Protein AF-A0A1P8NBQ2-F1 (afdb_monomer)

pLDDT: mean 88.59, std 13.12, range [49.28, 98.38]

Sequence (93 aa):
MTHEPGSCRACWQPCFAEPRPGTAFCSACWLLLAAHPAGRVRAAVASRADVPLDVLEDLAEDMHAPVAYDARARLEKLTADQNHTEDRWGSEH

Foldseek 3Di:
DFQDAPNDCVVHPDDPDDPDPQAPHNPVVLVC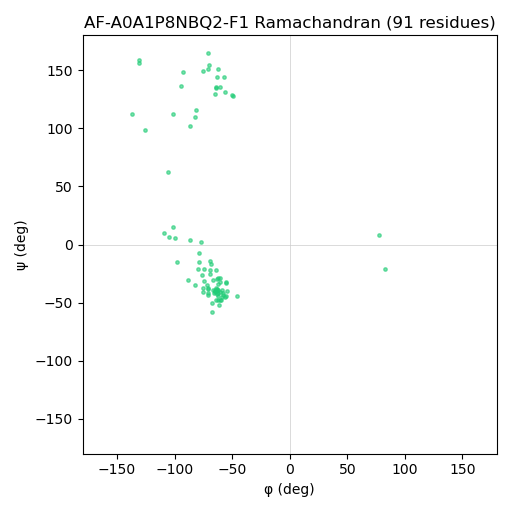QCPRPDVVSLLVQLQDPRRDLVSLVVQLPDPPVSSVVSSVVNVVVVVVVVVVVVVVPVPDD

Mean predicted aligned error: 6.08 Å

Radius of gyration: 16.12 Å; Cα contacts (8 Å, |Δi|>4): 83; chains: 1; bounding box: 29×44×45 Å

Structure (mmCIF, N/CA/C/O backbone):
data_AF-A0A1P8NBQ2-F1
#
_entry.id   AF-A0A1P8NBQ2-F1
#
loop_
_atom_site.group_PDB
_atom_site.id
_atom_site.type_symbol
_atom_site.label_atom_id
_atom_site.label_alt_id
_atom_site.label_comp_id
_atom_site.label_asym_id
_atom_site.label_entity_id
_atom_site.label_seq_id
_atom_site.pdbx_PDB_ins_code
_atom_site.Cartn_x
_atom_site.Cartn_y
_atom_site.Cartn_z
_atom_site.occupancy
_atom_site.B_iso_or_equiv
_atom_site.auth_seq_id
_atom_site.auth_comp_id
_atom_site.auth_asym_id
_atom_site.auth_atom_id
_atom_site.pdbx_PDB_model_num
ATOM 1 N N . MET A 1 1 ? 10.599 -10.283 -16.135 1.00 56.81 1 MET A N 1
ATOM 2 C CA . MET A 1 1 ? 9.156 -10.565 -15.983 1.00 56.81 1 MET A CA 1
ATOM 3 C C . MET A 1 1 ? 8.813 -10.337 -14.528 1.00 56.81 1 MET A C 1
ATOM 5 O O . MET A 1 1 ? 9.463 -10.941 -13.687 1.00 56.81 1 MET A O 1
ATOM 9 N N . THR A 1 2 ?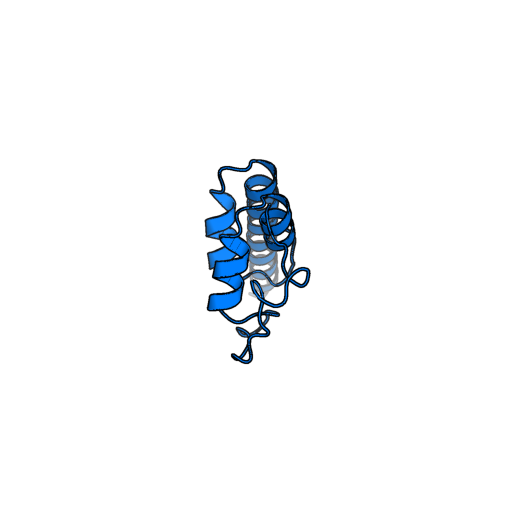 7.876 -9.445 -14.218 1.00 69.38 2 THR A N 1
ATOM 10 C CA . THR A 1 2 ? 7.469 -9.221 -12.825 1.00 69.38 2 THR A CA 1
ATOM 11 C C . THR A 1 2 ? 6.159 -9.950 -12.587 1.00 69.38 2 THR A C 1
ATOM 13 O O . THR A 1 2 ? 5.155 -9.607 -13.206 1.00 69.38 2 THR A O 1
ATOM 16 N N . HIS A 1 3 ? 6.193 -10.997 -11.764 1.00 83.19 3 HIS A N 1
ATOM 17 C CA . HIS A 1 3 ? 5.036 -11.849 -11.503 1.00 83.19 3 HIS A CA 1
ATOM 18 C C . HIS A 1 3 ? 4.160 -11.187 -10.441 1.00 83.19 3 HIS A C 1
ATOM 20 O O . HIS A 1 3 ? 4.549 -11.094 -9.279 1.00 83.19 3 HIS A O 1
ATOM 26 N N . GLU A 1 4 ? 2.992 -10.707 -10.853 1.00 82.44 4 GLU A N 1
ATOM 27 C CA . GLU A 1 4 ? 2.065 -9.995 -9.974 1.00 82.44 4 GLU A CA 1
ATOM 28 C C . GLU A 1 4 ? 1.415 -10.916 -8.931 1.00 82.44 4 GLU A C 1
ATOM 30 O O . GLU A 1 4 ? 1.259 -12.120 -9.189 1.00 82.44 4 GLU A O 1
ATOM 35 N N . PRO A 1 5 ? 0.986 -10.354 -7.783 1.00 83.38 5 PRO A N 1
ATOM 36 C CA . PRO A 1 5 ? 0.160 -11.063 -6.813 1.00 83.38 5 PRO A CA 1
ATOM 37 C C . PRO A 1 5 ? -1.043 -11.744 -7.475 1.00 83.38 5 PRO A C 1
ATOM 39 O O . PRO A 1 5 ? -1.789 -11.118 -8.220 1.00 83.38 5 PRO A O 1
ATOM 42 N N . GLY A 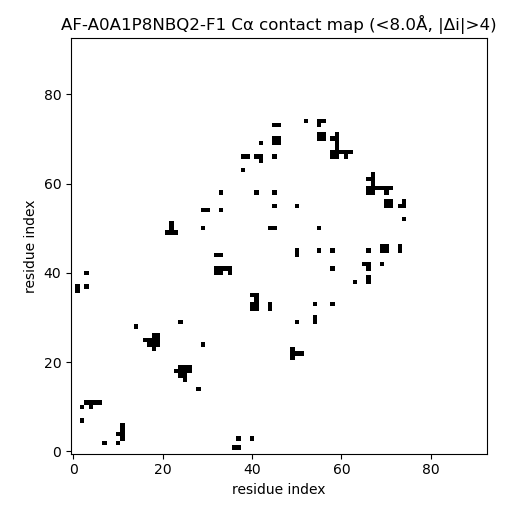1 6 ? -1.223 -13.044 -7.225 1.00 81.81 6 GLY A N 1
ATOM 43 C CA . GLY A 1 6 ? -2.327 -13.841 -7.779 1.00 81.81 6 GLY A CA 1
ATOM 44 C C . GLY A 1 6 ? -2.109 -14.383 -9.200 1.00 81.81 6 GLY A C 1
ATOM 45 O O . GLY A 1 6 ? -2.701 -15.405 -9.546 1.00 81.81 6 GLY A O 1
ATOM 46 N N . SER A 1 7 ? -1.208 -13.7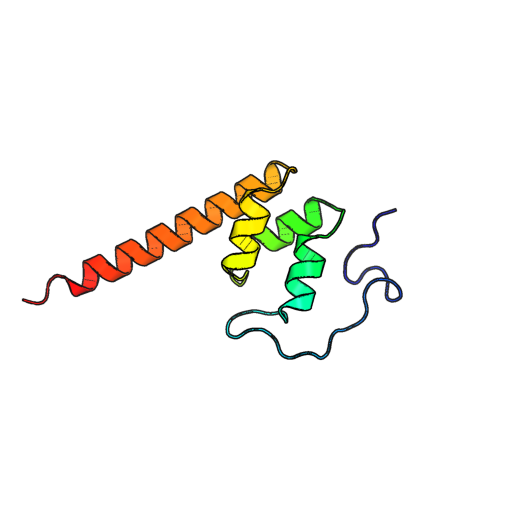93 -9.992 1.00 84.62 7 SER A N 1
ATOM 47 C CA . SER A 1 7 ? -0.928 -14.228 -11.373 1.00 84.62 7 SER A CA 1
ATOM 48 C C . SER A 1 7 ? -0.006 -15.454 -11.454 1.00 84.62 7 SER A C 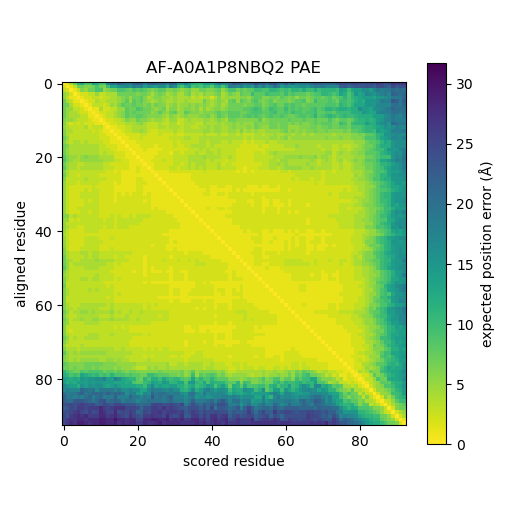1
ATOM 50 O O . SER A 1 7 ? 0.000 -16.166 -12.455 1.00 84.62 7 SER A O 1
ATOM 52 N N . CYS A 1 8 ? 0.774 -15.738 -10.405 1.00 85.19 8 CYS A N 1
ATOM 53 C CA . CYS A 1 8 ? 1.661 -16.901 -10.342 1.00 85.19 8 CYS A CA 1
ATOM 54 C C . CYS A 1 8 ? 1.595 -17.574 -8.967 1.00 85.19 8 CYS A C 1
ATOM 56 O O . CYS A 1 8 ? 2.099 -17.033 -7.987 1.00 85.19 8 CYS A O 1
ATOM 58 N N . ARG A 1 9 ? 1.048 -18.795 -8.905 1.00 83.38 9 ARG A N 1
ATOM 59 C CA . ARG A 1 9 ? 0.912 -19.575 -7.656 1.00 83.38 9 ARG A CA 1
ATOM 60 C C . ARG A 1 9 ? 2.238 -20.079 -7.074 1.00 83.38 9 ARG A C 1
ATOM 62 O O . ARG A 1 9 ? 2.264 -20.514 -5.930 1.00 83.38 9 ARG A O 1
ATOM 69 N N . ALA A 1 10 ? 3.318 -20.044 -7.857 1.00 84.38 10 ALA A N 1
ATOM 70 C CA . ALA A 1 10 ? 4.661 -20.377 -7.381 1.00 84.38 10 ALA A CA 1
ATOM 71 C C . ALA A 1 10 ? 5.333 -19.186 -6.677 1.00 84.38 10 ALA A C 1
ATOM 73 O O . ALA A 1 10 ? 6.059 -19.384 -5.711 1.00 84.38 10 ALA A O 1
ATOM 74 N N . CYS A 1 11 ? 5.080 -17.957 -7.141 1.00 82.62 11 CYS A N 1
ATOM 75 C CA . CYS A 1 11 ? 5.635 -16.739 -6.542 1.00 82.62 11 CYS A CA 1
ATOM 76 C C . CYS A 1 11 ? 4.748 -16.178 -5.426 1.00 82.62 11 CYS A C 1
ATOM 78 O O . CYS A 1 11 ? 5.251 -15.567 -4.491 1.00 82.62 11 CYS A O 1
ATOM 80 N N . TRP A 1 12 ? 3.436 -16.388 -5.530 1.00 86.62 12 TRP A N 1
ATOM 81 C CA . TRP A 1 12 ? 2.443 -15.874 -4.598 1.00 86.62 12 TRP A CA 1
ATOM 82 C C . TRP A 1 12 ? 1.592 -17.018 -4.077 1.00 86.62 12 TRP A C 1
ATOM 84 O O . TRP A 1 12 ? 0.656 -17.477 -4.738 1.00 86.62 12 TRP A O 1
ATOM 94 N N . GLN A 1 13 ? 1.947 -17.484 -2.885 1.00 87.81 13 GLN A N 1
ATOM 95 C CA . GLN A 1 13 ? 1.177 -18.482 -2.159 1.00 87.81 13 GLN A CA 1
ATOM 96 C C . GLN A 1 13 ? 0.192 -17.802 -1.201 1.00 87.81 13 GLN A C 1
ATOM 98 O O . GLN A 1 13 ? 0.494 -16.723 -0.684 1.00 87.81 13 GLN A O 1
ATOM 103 N N . PRO A 1 14 ? -0.977 -18.414 -0.942 1.00 88.50 14 PRO A N 1
ATOM 104 C CA . PRO A 1 14 ? -1.877 -17.939 0.098 1.00 88.50 14 PRO A CA 1
ATOM 105 C C . PRO A 1 14 ? -1.162 -17.886 1.450 1.00 88.50 14 PRO A C 1
ATOM 107 O O . PRO A 1 14 ? -0.515 -18.851 1.856 1.00 88.50 14 PRO A O 1
ATOM 110 N N . CYS A 1 15 ? -1.297 -16.763 2.149 1.00 91.81 15 CYS A N 1
ATOM 111 C CA . CYS A 1 15 ? -0.881 -16.644 3.537 1.00 91.81 15 CYS A CA 1
ATOM 112 C C . CYS A 1 15 ? -2.081 -16.930 4.444 1.00 91.81 15 CYS A C 1
ATOM 114 O O . CYS A 1 15 ? -3.175 -16.430 4.191 1.00 91.81 15 CYS A O 1
ATOM 116 N N . PHE A 1 16 ? -1.865 -17.713 5.500 1.00 94.62 16 PHE A N 1
ATOM 117 C CA . PHE A 1 16 ? -2.892 -18.066 6.489 1.00 94.62 16 PHE A CA 1
ATOM 118 C C . PHE A 1 16 ? -2.661 -17.392 7.848 1.00 94.62 16 PHE A C 1
ATOM 120 O O . PHE A 1 16 ? -3.293 -17.758 8.833 1.00 94.62 16 PHE A O 1
ATOM 127 N N . ALA A 1 17 ? -1.726 -16.440 7.916 1.00 96.50 17 ALA A N 1
ATOM 128 C CA . ALA A 1 17 ? -1.496 -15.660 9.123 1.00 96.50 17 ALA A CA 1
ATOM 129 C C . ALA A 1 17 ? -2.652 -14.682 9.364 1.00 96.50 17 ALA A C 1
ATOM 131 O O . ALA A 1 17 ? -3.275 -14.193 8.418 1.00 96.50 17 ALA A O 1
ATOM 132 N N . GLU A 1 18 ? -2.899 -14.366 10.631 1.00 96.56 18 GLU A N 1
ATOM 133 C CA . GLU A 1 18 ? -3.947 -13.426 11.016 1.00 96.56 18 GLU A CA 1
ATOM 134 C C . GLU A 1 18 ? -3.657 -12.013 10.474 1.00 96.56 18 GLU A C 1
ATOM 136 O O . GLU A 1 18 ? -2.515 -11.534 10.558 1.00 96.56 18 GLU A O 1
ATOM 141 N N . PRO A 1 19 ? -4.664 -11.326 9.903 1.00 96.75 19 PRO A N 1
ATOM 142 C CA . PRO A 1 19 ? -4.521 -9.936 9.494 1.00 96.75 19 PRO A CA 1
ATOM 143 C C . PRO A 1 19 ? -4.225 -9.015 10.679 1.00 96.75 19 PRO A C 1
ATOM 145 O O . PRO A 1 19 ? -4.688 -9.258 11.795 1.00 96.75 19 PRO A O 1
ATOM 148 N N . ARG A 1 20 ? -3.506 -7.908 10.439 1.00 94.31 20 ARG A N 1
ATOM 149 C CA . ARG A 1 20 ? -3.398 -6.862 11.469 1.00 94.31 20 ARG A CA 1
ATOM 150 C C . ARG A 1 20 ? -4.797 -6.291 11.740 1.00 94.31 20 ARG A C 1
ATOM 152 O O . ARG A 1 20 ? -5.558 -6.127 10.778 1.00 94.31 20 ARG A O 1
ATOM 159 N N . PRO A 1 21 ? -5.129 -5.932 12.993 1.00 94.94 21 PRO A N 1
ATOM 160 C CA . PRO A 1 21 ? -6.410 -5.313 13.316 1.00 94.94 21 PRO A CA 1
ATOM 161 C C . PRO A 1 21 ? -6.713 -4.120 12.404 1.00 94.94 21 PRO A C 1
ATOM 163 O O . PRO A 1 21 ? -5.873 -3.241 12.231 1.00 94.94 21 PRO A O 1
ATOM 166 N N . GLY A 1 22 ? -7.907 -4.108 11.806 1.00 93.44 22 GLY A N 1
ATOM 167 C CA . GLY A 1 22 ? -8.339 -3.038 10.901 1.00 93.44 22 GLY A CA 1
ATOM 168 C C . GLY A 1 22 ? -7.753 -3.091 9.485 1.00 93.44 22 GLY A C 1
ATOM 169 O O . GLY A 1 22 ? -7.975 -2.155 8.724 1.00 93.44 22 GLY A O 1
ATOM 170 N N . THR A 1 23 ? -7.040 -4.159 9.107 1.00 95.12 23 THR A N 1
ATOM 171 C CA . THR A 1 23 ? -6.419 -4.291 7.776 1.00 95.12 23 THR A CA 1
ATOM 172 C C . THR A 1 23 ? -6.727 -5.639 7.124 1.00 95.12 23 THR A C 1
ATOM 174 O O . THR A 1 23 ? -7.047 -6.608 7.812 1.00 95.12 23 THR A O 1
ATOM 177 N N . ALA A 1 24 ? -6.606 -5.732 5.798 1.00 93.19 24 ALA A N 1
ATOM 178 C CA . ALA A 1 24 ? -6.857 -6.973 5.064 1.00 93.19 24 ALA A CA 1
ATOM 179 C C . ALA A 1 24 ? -5.714 -8.002 5.121 1.00 93.19 24 ALA A C 1
ATOM 181 O O . ALA A 1 24 ? -5.931 -9.159 4.760 1.00 93.19 24 ALA A O 1
ATOM 182 N N . PHE A 1 25 ? -4.502 -7.613 5.536 1.00 95.62 25 PHE A N 1
ATOM 183 C CA . PHE A 1 25 ? -3.316 -8.473 5.461 1.00 95.62 25 PHE A CA 1
ATOM 184 C C . PHE A 1 25 ? -2.528 -8.520 6.773 1.00 95.62 25 PHE A C 1
ATOM 186 O O . PHE A 1 25 ? -2.575 -7.610 7.601 1.00 95.62 25 PHE A O 1
ATOM 193 N N . CYS A 1 26 ? -1.769 -9.599 6.969 1.00 96.88 26 CYS A N 1
ATOM 194 C CA . CYS A 1 26 ? -0.801 -9.682 8.060 1.00 96.88 26 CYS A CA 1
ATOM 195 C C . CYS A 1 26 ? 0.401 -8.758 7.785 1.00 96.88 26 CYS A C 1
ATOM 197 O O . CYS A 1 26 ? 0.632 -8.337 6.647 1.00 96.88 26 CYS A O 1
ATOM 199 N N . SER A 1 27 ? 1.211 -8.479 8.810 1.00 96.12 27 SER A N 1
ATOM 200 C CA . SER A 1 27 ? 2.372 -7.582 8.688 1.00 96.12 27 SER A CA 1
ATOM 201 C C . SER A 1 27 ? 3.338 -8.008 7.577 1.00 96.12 27 SER A C 1
ATOM 203 O O . SER A 1 27 ? 3.750 -7.184 6.769 1.00 96.12 27 SER A O 1
ATOM 205 N N . ALA A 1 28 ? 3.647 -9.305 7.476 1.00 95.06 28 ALA A N 1
ATOM 206 C CA . ALA A 1 28 ? 4.570 -9.813 6.462 1.00 95.06 28 ALA A CA 1
ATOM 207 C C . ALA A 1 28 ? 4.036 -9.631 5.030 1.00 95.06 28 ALA A C 1
ATOM 209 O O . ALA A 1 28 ? 4.788 -9.272 4.127 1.00 95.06 28 ALA A O 1
ATOM 210 N N . CYS A 1 29 ? 2.736 -9.846 4.812 1.00 95.56 29 CYS A N 1
ATOM 211 C CA . CYS A 1 29 ? 2.118 -9.647 3.501 1.00 95.56 29 CYS A CA 1
ATOM 212 C C . CYS A 1 29 ? 2.123 -8.176 3.079 1.00 95.56 29 CYS A C 1
ATOM 214 O O . CYS A 1 29 ? 2.394 -7.892 1.914 1.00 95.56 29 CYS A O 1
ATOM 216 N N . TRP A 1 30 ? 1.887 -7.248 4.010 1.00 97.06 30 TRP A N 1
ATOM 217 C CA . TRP A 1 30 ? 2.014 -5.822 3.717 1.00 97.06 30 TRP A CA 1
ATOM 218 C C . TRP A 1 30 ? 3.429 -5.451 3.277 1.00 97.06 30 TRP A C 1
ATOM 220 O O . TRP A 1 30 ? 3.584 -4.825 2.230 1.00 97.06 30 TRP A O 1
ATOM 230 N N . LEU A 1 31 ? 4.451 -5.904 4.009 1.00 95.38 31 LEU A N 1
ATOM 231 C CA . LEU A 1 31 ? 5.851 -5.642 3.659 1.00 95.38 31 LEU A CA 1
ATOM 232 C C . LEU A 1 31 ? 6.220 -6.225 2.288 1.00 95.38 31 LEU A C 1
ATOM 234 O O . LEU A 1 31 ? 6.878 -5.560 1.494 1.00 95.38 31 LEU A O 1
ATOM 238 N N . LEU A 1 32 ? 5.753 -7.434 1.962 1.00 94.50 32 LEU A N 1
ATOM 239 C CA . LEU A 1 32 ? 5.996 -8.044 0.649 1.00 94.50 32 LEU A CA 1
ATOM 240 C C . LEU A 1 32 ? 5.352 -7.256 -0.498 1.00 94.50 32 LEU A C 1
ATOM 242 O O . LEU A 1 32 ? 5.953 -7.115 -1.564 1.00 94.50 32 LEU A O 1
ATOM 246 N N . LEU A 1 33 ? 4.132 -6.751 -0.301 1.00 95.44 33 LEU A N 1
ATOM 247 C CA . LEU A 1 33 ? 3.439 -5.949 -1.308 1.00 95.44 33 LEU A CA 1
ATOM 248 C C . LEU A 1 33 ? 4.077 -4.561 -1.460 1.00 95.44 33 LEU A C 1
ATOM 250 O O . LEU A 1 33 ? 4.279 -4.106 -2.587 1.00 95.44 33 LEU A O 1
ATOM 254 N N . ALA A 1 34 ? 4.442 -3.921 -0.348 1.00 97.00 34 ALA A N 1
ATOM 255 C CA . ALA A 1 34 ? 5.122 -2.629 -0.332 1.00 97.00 34 ALA A CA 1
ATOM 256 C C . ALA A 1 34 ? 6.543 -2.709 -0.909 1.00 97.00 34 ALA A C 1
ATOM 258 O O . ALA A 1 34 ? 6.986 -1.776 -1.560 1.00 97.00 34 ALA A O 1
ATOM 259 N N . ALA A 1 35 ? 7.235 -3.842 -0.780 1.00 95.06 35 ALA A N 1
ATOM 260 C CA . ALA A 1 35 ? 8.552 -4.062 -1.384 1.00 95.06 35 ALA A CA 1
ATOM 261 C C . ALA A 1 35 ? 8.489 -4.597 -2.828 1.00 95.06 35 ALA A C 1
ATOM 263 O O . ALA A 1 35 ? 9.520 -4.925 -3.423 1.00 95.06 35 ALA A O 1
ATOM 264 N N . HIS A 1 36 ? 7.296 -4.733 -3.416 1.00 94.81 36 HIS A N 1
ATOM 265 C CA . HIS A 1 36 ? 7.161 -5.398 -4.704 1.00 94.81 36 HIS A CA 1
ATOM 266 C C . HIS A 1 36 ? 7.895 -4.630 -5.822 1.00 94.81 36 HIS A C 1
ATOM 268 O O . HIS A 1 36 ? 7.708 -3.419 -5.964 1.00 94.81 36 HIS A O 1
ATOM 274 N N . PRO A 1 37 ? 8.664 -5.301 -6.701 1.00 93.19 37 PRO A N 1
ATOM 275 C CA . PRO A 1 37 ? 9.443 -4.635 -7.750 1.00 93.19 37 PRO A CA 1
ATOM 276 C C . PRO A 1 37 ? 8.612 -3.816 -8.749 1.00 93.19 37 PRO A C 1
ATOM 278 O O . PRO A 1 37 ? 9.109 -2.836 -9.302 1.00 93.19 37 PRO A O 1
ATOM 281 N N . ALA A 1 38 ? 7.351 -4.179 -9.004 1.00 93.62 38 ALA A N 1
ATOM 282 C CA . ALA A 1 38 ? 6.493 -3.384 -9.883 1.00 93.62 38 ALA A CA 1
ATOM 283 C C . ALA A 1 38 ? 5.890 -2.184 -9.139 1.00 93.62 38 ALA A C 1
ATOM 285 O O . ALA A 1 38 ? 5.030 -2.373 -8.279 1.00 93.62 38 ALA A O 1
ATOM 286 N N . GLY A 1 39 ? 6.245 -0.965 -9.562 1.00 95.00 39 GLY A N 1
ATOM 287 C CA . GLY A 1 39 ? 5.717 0.282 -8.987 1.00 95.00 39 GLY A CA 1
ATOM 288 C C . GLY A 1 39 ? 4.188 0.377 -8.999 1.00 95.00 39 GLY A C 1
ATOM 289 O O . GLY A 1 39 ? 3.605 0.872 -8.046 1.00 95.00 39 GLY A O 1
ATOM 290 N N . ARG A 1 40 ? 3.509 -0.197 -10.004 1.00 93.94 40 ARG A N 1
ATOM 291 C CA . ARG A 1 40 ? 2.033 -0.256 -10.038 1.00 93.94 40 ARG A CA 1
ATOM 292 C C . ARG A 1 40 ? 1.417 -1.046 -8.878 1.00 93.94 40 ARG A C 1
ATOM 294 O O . ARG A 1 40 ? 0.342 -0.693 -8.417 1.00 93.94 40 ARG A O 1
ATOM 301 N N . VAL A 1 41 ? 2.088 -2.104 -8.406 1.00 95.12 41 VAL A N 1
ATOM 302 C CA . VAL A 1 41 ? 1.614 -2.887 -7.252 1.00 95.12 41 VAL A CA 1
ATOM 303 C C . VAL A 1 41 ? 1.776 -2.056 -5.987 1.00 95.12 41 VAL A C 1
ATOM 305 O O . VAL A 1 41 ? 0.838 -1.969 -5.208 1.00 95.12 41 VAL A O 1
ATOM 308 N N . ARG A 1 42 ? 2.914 -1.374 -5.825 1.00 97.38 42 ARG A N 1
ATOM 309 C CA . ARG A 1 42 ? 3.147 -0.480 -4.683 1.00 97.38 42 ARG A CA 1
ATOM 310 C C . ARG A 1 42 ? 2.197 0.722 -4.669 1.00 97.38 42 ARG A C 1
ATOM 312 O O . ARG A 1 42 ? 1.688 1.074 -3.616 1.00 97.38 42 ARG A O 1
ATOM 319 N N . ALA A 1 43 ? 1.865 1.288 -5.828 1.00 96.00 43 ALA A N 1
ATOM 320 C CA . ALA A 1 43 ? 0.847 2.338 -5.941 1.00 96.00 43 ALA A CA 1
ATOM 321 C C . ALA A 1 43 ? -0.551 1.807 -5.566 1.00 96.00 43 ALA A C 1
ATOM 323 O O . ALA A 1 43 ? -1.306 2.441 -4.827 1.00 96.00 43 ALA A O 1
ATOM 324 N N . ALA A 1 44 ? -0.881 0.585 -6.001 1.00 94.62 44 ALA A N 1
ATOM 325 C CA . ALA A 1 44 ? -2.106 -0.087 -5.579 1.00 94.62 44 ALA A CA 1
ATOM 326 C C . ALA A 1 44 ? -2.129 -0.370 -4.068 1.00 94.62 44 ALA A C 1
ATOM 328 O O . ALA A 1 44 ? -3.207 -0.382 -3.492 1.00 94.62 44 ALA A O 1
ATOM 329 N N . VAL A 1 45 ? -0.978 -0.573 -3.416 1.00 96.81 45 VAL A N 1
ATOM 330 C CA . VAL A 1 45 ? -0.882 -0.618 -1.948 1.00 96.81 45 VAL A CA 1
ATOM 331 C C . VAL A 1 45 ? -1.174 0.763 -1.368 1.00 96.81 45 VAL A C 1
ATOM 333 O O . VAL A 1 45 ? -2.137 0.882 -0.625 1.00 96.81 45 VAL A O 1
ATOM 336 N N . ALA A 1 46 ? -0.420 1.799 -1.753 1.00 97.44 46 ALA A N 1
ATOM 337 C CA . ALA A 1 46 ? -0.514 3.158 -1.201 1.00 97.44 46 ALA A CA 1
ATOM 338 C C . ALA A 1 46 ? -1.924 3.779 -1.284 1.00 97.44 46 ALA A C 1
ATOM 340 O O . ALA A 1 46 ? -2.327 4.544 -0.412 1.00 97.44 46 ALA A O 1
ATOM 341 N N . SER A 1 47 ? -2.693 3.427 -2.316 1.00 94.88 47 SER A N 1
ATOM 342 C CA . SER A 1 47 ? -4.062 3.917 -2.531 1.00 94.88 47 SER A CA 1
ATOM 343 C C . SER A 1 47 ? -5.138 3.233 -1.676 1.00 94.88 47 SER A C 1
ATOM 345 O O . SER A 1 47 ? -6.295 3.663 -1.688 1.00 94.88 47 SER A O 1
ATOM 347 N N . ARG A 1 48 ? -4.809 2.171 -0.932 1.00 94.94 48 ARG A N 1
ATOM 348 C CA . ARG A 1 48 ? -5.796 1.474 -0.098 1.00 94.94 48 ARG A CA 1
ATOM 349 C C . ARG A 1 48 ? -6.128 2.264 1.167 1.00 94.94 48 ARG A C 1
ATOM 351 O O . ARG A 1 48 ? -5.304 2.962 1.748 1.00 94.94 48 ARG A O 1
ATOM 358 N N . ALA A 1 49 ? -7.365 2.113 1.632 1.00 93.75 49 ALA A N 1
ATOM 359 C CA . ALA A 1 49 ? -7.825 2.768 2.854 1.00 93.75 49 ALA A CA 1
ATOM 360 C C . ALA A 1 49 ? -7.302 2.096 4.134 1.00 93.75 49 ALA A C 1
ATOM 362 O O . ALA A 1 49 ? -7.196 2.767 5.157 1.00 93.75 49 ALA A O 1
ATOM 363 N N . ASP A 1 50 ? -6.993 0.800 4.055 1.00 95.50 50 ASP A N 1
ATOM 364 C CA . ASP A 1 50 ? -6.627 -0.080 5.166 1.00 95.50 50 ASP A CA 1
ATOM 365 C C . ASP A 1 50 ? -5.114 -0.335 5.271 1.00 95.50 50 ASP A C 1
ATOM 367 O O . ASP A 1 50 ? -4.694 -1.278 5.943 1.00 95.50 50 ASP A O 1
ATOM 371 N N . VAL A 1 51 ? -4.295 0.468 4.580 1.00 96.38 51 VAL A N 1
ATOM 372 C CA . VAL A 1 51 ? -2.833 0.395 4.702 1.00 96.38 51 VAL A CA 1
ATOM 373 C C . VAL A 1 51 ? -2.444 0.803 6.121 1.00 96.38 51 VAL A C 1
ATOM 375 O O . VAL A 1 51 ? -2.878 1.861 6.583 1.00 96.38 51 VAL A O 1
ATOM 378 N N . PRO A 1 52 ? -1.619 0.004 6.813 1.00 96.81 52 PRO A N 1
ATOM 379 C CA . PRO A 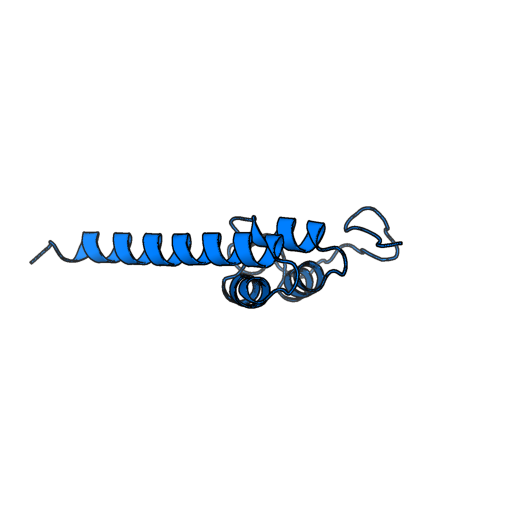1 52 ? -1.040 0.416 8.079 1.00 96.81 52 PRO A CA 1
ATOM 380 C C . PRO A 1 52 ? -0.234 1.712 7.956 1.00 96.81 52 PRO A C 1
ATOM 382 O O . PRO A 1 52 ? 0.455 1.912 6.957 1.00 96.81 52 PRO A O 1
ATOM 385 N N . LEU A 1 53 ? -0.270 2.557 8.990 1.00 95.75 53 LEU A N 1
ATOM 386 C CA . LEU A 1 53 ? 0.432 3.844 8.989 1.00 95.75 53 LEU A CA 1
ATOM 387 C C . LEU A 1 53 ? 1.936 3.688 8.714 1.00 95.75 53 LEU A C 1
ATOM 389 O O . LEU A 1 53 ? 2.456 4.370 7.843 1.00 95.75 53 LEU A O 1
ATOM 393 N N . ASP A 1 54 ? 2.585 2.722 9.366 1.00 96.00 54 ASP A N 1
ATOM 394 C CA . ASP A 1 54 ? 4.010 2.408 9.198 1.00 96.00 54 ASP A CA 1
ATOM 395 C C . ASP A 1 54 ? 4.368 2.047 7.748 1.00 96.00 54 ASP A C 1
ATOM 397 O O . ASP A 1 54 ? 5.357 2.512 7.194 1.00 96.00 54 ASP A O 1
ATOM 401 N N . VAL A 1 55 ? 3.513 1.268 7.083 1.00 97.94 55 VAL A N 1
ATOM 402 C CA . VAL A 1 55 ? 3.723 0.876 5.680 1.00 97.94 55 VAL A CA 1
ATOM 403 C C . VAL A 1 55 ? 3.506 2.065 4.743 1.00 97.94 55 VAL A C 1
ATOM 405 O O . VAL A 1 55 ? 4.159 2.179 3.708 1.00 97.94 55 VAL A O 1
ATOM 408 N N . LEU A 1 56 ? 2.564 2.944 5.079 1.00 97.56 56 LEU A N 1
ATOM 409 C CA . LEU A 1 56 ? 2.277 4.139 4.299 1.00 97.56 56 LEU A CA 1
ATOM 410 C C . LEU A 1 56 ? 3.403 5.179 4.417 1.00 97.56 56 LEU A C 1
ATOM 412 O O . LEU A 1 56 ? 3.732 5.819 3.421 1.00 97.56 56 LEU A O 1
ATOM 416 N N . GLU A 1 57 ? 4.003 5.314 5.602 1.00 97.56 57 GLU A N 1
ATOM 417 C CA . GLU A 1 57 ? 5.197 6.132 5.852 1.00 97.56 57 GLU A CA 1
ATOM 418 C C . GLU A 1 57 ? 6.379 5.652 5.002 1.00 97.56 57 GLU A C 1
ATOM 420 O O . GLU A 1 57 ? 6.953 6.452 4.265 1.00 97.56 57 GLU A O 1
ATOM 425 N N . ASP A 1 58 ? 6.657 4.345 4.982 1.00 97.94 58 ASP A N 1
ATOM 426 C CA . ASP A 1 58 ? 7.703 3.770 4.124 1.00 97.94 58 ASP A CA 1
ATOM 427 C C . ASP A 1 58 ? 7.452 4.068 2.631 1.00 97.94 58 ASP A C 1
ATOM 429 O O . ASP A 1 58 ? 8.355 4.458 1.884 1.00 97.94 58 ASP A O 1
ATOM 433 N N . LEU A 1 59 ? 6.204 3.925 2.168 1.00 98.19 59 LEU A N 1
ATOM 434 C CA . LEU A 1 59 ? 5.836 4.190 0.771 1.00 98.19 59 LEU A CA 1
ATOM 435 C C . LEU A 1 59 ? 5.896 5.679 0.403 1.00 98.19 59 LEU A C 1
ATOM 437 O O . LEU A 1 59 ? 6.048 6.005 -0.775 1.00 98.19 59 LEU A O 1
ATOM 441 N N . ALA A 1 60 ? 5.815 6.592 1.372 1.00 98.31 60 ALA A N 1
ATOM 442 C CA . ALA A 1 60 ? 5.968 8.028 1.139 1.00 98.31 60 ALA A CA 1
ATOM 443 C C . ALA A 1 60 ? 7.404 8.418 0.746 1.00 98.31 60 ALA A C 1
ATOM 445 O O . ALA A 1 60 ? 7.618 9.501 0.184 1.00 98.31 60 ALA A O 1
ATOM 446 N N . GLU A 1 61 ? 8.375 7.541 0.994 1.00 97.94 61 GLU A N 1
ATOM 447 C CA . GLU A 1 61 ? 9.777 7.688 0.595 1.00 97.94 61 GLU A CA 1
ATOM 448 C C . GLU A 1 61 ? 10.128 6.884 -0.671 1.00 97.94 61 GLU A C 1
ATOM 450 O O . GLU A 1 61 ? 11.283 6.862 -1.102 1.00 97.94 61 GLU A O 1
ATOM 455 N N . ASP A 1 62 ? 9.141 6.253 -1.319 1.00 98.19 62 ASP A N 1
ATOM 456 C CA . ASP A 1 62 ? 9.367 5.424 -2.502 1.00 98.19 62 ASP A CA 1
ATOM 457 C C . ASP A 1 62 ? 9.991 6.221 -3.662 1.00 98.19 62 ASP A C 1
ATOM 459 O O . ASP A 1 62 ? 9.550 7.312 -4.032 1.00 98.19 62 ASP A O 1
ATOM 463 N N . MET A 1 63 ? 10.998 5.632 -4.309 1.00 97.00 63 MET A N 1
ATOM 464 C CA . MET A 1 63 ? 11.671 6.236 -5.466 1.00 97.00 63 MET A CA 1
ATOM 465 C C . MET A 1 63 ? 10.756 6.417 -6.689 1.00 97.00 63 MET A C 1
ATOM 467 O O . MET A 1 63 ? 11.052 7.207 -7.586 1.00 97.00 63 MET A O 1
ATOM 471 N N . HIS A 1 64 ? 9.660 5.664 -6.772 1.00 97.19 64 HIS A N 1
ATOM 472 C CA . HIS A 1 64 ? 8.698 5.749 -7.855 1.00 97.19 64 HIS A CA 1
ATOM 473 C C . HIS A 1 64 ? 7.669 6.836 -7.537 1.00 97.19 64 HIS A C 1
ATOM 475 O O . HIS A 1 64 ? 6.727 6.607 -6.783 1.00 97.19 64 HIS A O 1
ATOM 481 N N . ALA A 1 65 ? 7.819 8.005 -8.164 1.00 96.81 65 ALA A N 1
ATOM 482 C CA . ALA A 1 65 ? 7.066 9.218 -7.830 1.00 96.81 65 ALA A CA 1
ATOM 483 C C . ALA A 1 65 ? 5.540 9.030 -7.642 1.00 96.81 65 ALA A C 1
ATOM 485 O O . ALA A 1 65 ? 5.028 9.528 -6.643 1.00 96.81 65 ALA A O 1
ATOM 486 N N . PRO A 1 66 ? 4.808 8.289 -8.502 1.00 96.19 66 PRO A N 1
ATOM 487 C CA . PRO A 1 66 ? 3.398 7.973 -8.249 1.00 96.19 66 PRO A CA 1
ATOM 488 C C . PRO A 1 66 ? 3.105 7.303 -6.897 1.00 96.19 66 PRO A C 1
ATOM 490 O O . PRO A 1 66 ? 2.130 7.652 -6.249 1.00 96.19 66 PRO A O 1
ATOM 493 N N . VAL A 1 67 ? 3.960 6.381 -6.447 1.00 98.25 67 VAL A N 1
ATOM 494 C CA . VAL A 1 67 ? 3.782 5.662 -5.174 1.00 98.25 67 VAL A CA 1
ATOM 495 C C . VAL A 1 67 ? 3.934 6.628 -4.002 1.00 98.25 67 VAL A C 1
ATOM 497 O O . VAL A 1 67 ? 3.049 6.711 -3.154 1.00 98.25 67 VAL A O 1
ATOM 500 N N . ALA A 1 68 ? 5.022 7.404 -4.000 1.00 98.38 68 ALA A N 1
ATOM 501 C CA . ALA A 1 68 ? 5.283 8.392 -2.958 1.00 98.38 68 ALA A CA 1
ATOM 502 C C . ALA A 1 68 ? 4.217 9.491 -2.917 1.00 98.38 68 ALA A C 1
ATOM 504 O O . ALA A 1 68 ? 3.829 9.931 -1.837 1.00 98.38 68 ALA A O 1
ATOM 505 N N . TYR A 1 69 ? 3.724 9.927 -4.079 1.00 97.12 69 TYR A N 1
ATOM 506 C CA . TYR A 1 69 ? 2.638 10.899 -4.161 1.00 97.12 69 TYR A CA 1
ATOM 507 C C . TYR A 1 69 ? 1.359 10.371 -3.499 1.00 97.12 69 TYR A C 1
ATOM 509 O O . TYR A 1 69 ? 0.820 11.038 -2.616 1.00 97.12 69 TYR A O 1
ATOM 517 N N . ASP A 1 70 ? 0.915 9.166 -3.870 1.00 96.44 70 ASP A N 1
ATOM 518 C CA . ASP A 1 70 ? -0.303 8.562 -3.320 1.00 96.44 70 ASP A CA 1
ATOM 519 C C . ASP A 1 70 ? -0.187 8.340 -1.804 1.00 96.44 70 ASP A C 1
ATOM 521 O O . ASP A 1 70 ? -1.116 8.649 -1.052 1.00 96.44 70 ASP A O 1
ATOM 525 N N . ALA A 1 71 ? 0.976 7.874 -1.343 1.00 97.88 71 ALA A N 1
ATOM 526 C CA . ALA A 1 71 ? 1.237 7.645 0.072 1.00 97.88 71 ALA A C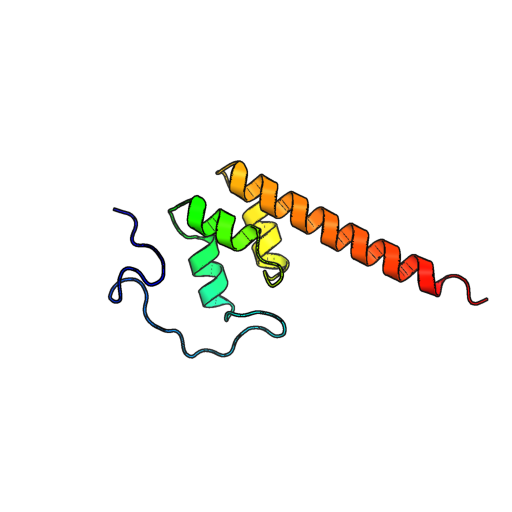A 1
ATOM 527 C C . ALA A 1 71 ? 1.207 8.947 0.890 1.00 97.88 71 ALA A C 1
ATOM 529 O O . ALA A 1 71 ? 0.498 9.034 1.894 1.00 97.88 71 ALA A O 1
ATOM 530 N N . ARG A 1 72 ? 1.894 9.999 0.425 1.00 97.69 72 ARG A N 1
ATOM 531 C CA . ARG A 1 72 ? 1.892 11.321 1.081 1.00 97.69 72 ARG A CA 1
ATOM 532 C C . ARG A 1 72 ? 0.502 11.938 1.118 1.00 97.69 72 ARG A C 1
ATOM 534 O O . ARG A 1 72 ? 0.079 12.417 2.166 1.00 97.69 72 ARG A O 1
ATOM 541 N N . ALA A 1 73 ? -0.229 11.875 0.006 1.00 95.00 73 ALA A N 1
ATOM 542 C CA . ALA A 1 73 ? -1.596 12.379 -0.060 1.00 95.00 73 ALA A CA 1
ATOM 543 C C . ALA A 1 73 ? -2.525 11.649 0.924 1.00 95.00 73 ALA A C 1
ATOM 545 O O . ALA A 1 73 ? -3.471 12.236 1.451 1.00 95.00 73 ALA A O 1
ATOM 546 N N . ARG A 1 74 ? -2.281 10.360 1.189 1.00 94.75 74 ARG A N 1
ATOM 547 C CA . ARG A 1 74 ? -3.046 9.606 2.184 1.00 94.75 74 ARG A CA 1
ATOM 548 C C . ARG A 1 74 ? -2.653 9.967 3.616 1.00 94.75 74 ARG A C 1
ATOM 550 O O . ARG A 1 74 ? -3.560 10.106 4.437 1.00 94.75 74 ARG A O 1
ATOM 557 N N . LEU A 1 75 ? -1.363 10.153 3.900 1.00 95.44 75 LEU A N 1
ATOM 558 C CA . LEU A 1 75 ? -0.877 10.616 5.206 1.00 95.44 75 LEU A CA 1
ATOM 559 C C . LEU A 1 75 ? -1.468 11.980 5.568 1.00 95.44 75 LEU A C 1
ATOM 561 O O . LEU A 1 75 ? -1.993 12.139 6.663 1.00 95.44 75 LEU A O 1
ATOM 565 N N . GLU A 1 76 ? -1.477 12.923 4.625 1.00 94.38 76 GLU A N 1
ATOM 566 C CA . GLU A 1 76 ? -2.070 14.251 4.823 1.00 94.38 76 GLU A CA 1
ATOM 567 C C . GLU A 1 76 ? -3.564 14.179 5.173 1.00 94.38 76 GLU A C 1
ATOM 569 O O . GLU A 1 76 ? -4.044 14.903 6.041 1.00 94.38 76 GLU A O 1
ATOM 574 N N . LYS A 1 77 ? -4.315 13.262 4.552 1.00 91.62 77 LYS A N 1
ATOM 575 C CA . LYS A 1 77 ? -5.725 13.048 4.914 1.00 91.62 77 LYS A CA 1
ATOM 576 C C . LYS A 1 77 ? -5.874 12.489 6.325 1.00 91.62 77 LYS A C 1
ATOM 578 O O . LYS A 1 77 ? -6.756 12.924 7.049 1.00 91.62 77 LYS A O 1
ATOM 583 N N . LEU A 1 78 ? -5.022 11.539 6.716 1.00 89.81 78 LEU A N 1
ATOM 584 C CA . LEU A 1 78 ? -5.075 10.947 8.055 1.00 89.81 78 LEU A CA 1
ATOM 585 C C . LEU A 1 78 ? -4.757 11.976 9.146 1.00 89.81 78 LEU A C 1
ATOM 587 O O . LEU A 1 78 ? -5.420 11.974 10.179 1.00 89.81 78 LEU A O 1
ATOM 591 N N . THR A 1 79 ? -3.793 12.869 8.916 1.00 88.19 79 THR A N 1
ATOM 592 C CA . THR A 1 79 ? -3.479 13.945 9.867 1.00 88.19 79 THR A CA 1
ATOM 593 C C . THR A 1 79 ? -4.579 15.006 9.908 1.00 88.19 79 THR A C 1
ATOM 595 O O . THR A 1 79 ? -4.937 15.476 10.985 1.00 88.19 79 THR A O 1
ATOM 598 N N . ALA A 1 80 ? -5.177 15.347 8.762 1.00 86.38 80 ALA A N 1
ATOM 599 C CA . ALA A 1 80 ? -6.323 16.252 8.714 1.00 86.38 80 ALA A CA 1
ATOM 600 C C . ALA A 1 80 ? -7.549 15.686 9.457 1.00 86.38 80 ALA A C 1
ATOM 602 O O . ALA A 1 80 ? -8.199 16.415 10.209 1.00 86.38 80 ALA A O 1
ATOM 603 N N . ASP A 1 81 ? -7.837 14.391 9.292 1.00 81.56 81 ASP A N 1
ATOM 604 C CA . ASP A 1 81 ? -8.941 13.708 9.977 1.00 81.56 81 ASP A CA 1
ATOM 605 C C . ASP A 1 81 ? -8.736 13.692 11.505 1.00 81.56 81 ASP A C 1
ATOM 607 O O . ASP A 1 81 ? -9.690 13.910 12.255 1.00 81.56 81 ASP A O 1
ATOM 611 N N . GLN A 1 82 ? -7.496 13.488 11.971 1.00 74.75 82 GLN A N 1
ATOM 612 C CA . GLN A 1 82 ? -7.141 13.534 13.397 1.00 74.75 82 GLN A CA 1
ATOM 613 C C . GLN A 1 82 ? -7.385 14.923 14.002 1.00 74.75 82 GLN A C 1
ATOM 615 O O . GLN A 1 82 ? -8.072 15.038 15.019 1.00 74.75 82 GLN A O 1
ATOM 620 N N . ASN A 1 83 ? -6.922 15.979 13.332 1.00 70.19 83 ASN A N 1
ATOM 621 C CA . ASN A 1 83 ? -7.087 17.352 13.816 1.00 70.19 83 ASN A CA 1
ATOM 622 C C . ASN A 1 83 ? -8.574 17.751 13.914 1.00 70.19 83 ASN A C 1
ATOM 624 O O . ASN A 1 83 ? -8.998 18.361 14.893 1.00 70.19 83 ASN A O 1
ATOM 628 N N . HIS A 1 84 ? -9.409 17.331 12.954 1.00 60.59 84 HIS A N 1
ATOM 629 C CA . HIS A 1 84 ? -10.848 17.625 12.982 1.00 60.59 84 HIS A CA 1
ATOM 630 C C . HIS A 1 84 ? -11.595 16.879 14.107 1.00 60.59 84 HIS A C 1
ATOM 632 O O . HIS A 1 84 ? -12.660 17.315 14.558 1.00 60.59 84 HIS A O 1
ATOM 638 N N . THR A 1 85 ? -11.086 15.734 14.573 1.00 61.47 85 THR A N 1
ATOM 639 C CA . THR A 1 85 ? -11.679 15.043 15.729 1.00 61.47 85 THR A CA 1
ATOM 640 C C . THR A 1 85 ? -11.375 15.723 17.063 1.00 61.47 85 THR A C 1
ATOM 642 O O . THR A 1 85 ? -12.229 15.685 17.950 1.00 61.47 85 THR A O 1
ATOM 645 N N . GLU A 1 86 ? -10.222 16.380 17.196 1.00 60.38 86 GLU A N 1
ATOM 646 C CA . GLU A 1 86 ? -9.812 17.067 18.428 1.00 60.38 86 GLU A CA 1
ATOM 647 C C . GLU A 1 86 ? -10.574 18.389 18.634 1.00 60.38 86 GLU A C 1
ATOM 649 O O . GLU A 1 86 ? -11.037 18.670 19.743 1.00 60.38 86 GLU A O 1
ATOM 654 N N . ASP A 1 87 ? -10.845 19.133 17.557 1.00 58.38 87 ASP A N 1
ATOM 655 C CA . ASP A 1 87 ? -11.616 20.387 17.602 1.00 58.38 87 ASP A CA 1
ATOM 656 C C . ASP A 1 87 ? -13.066 20.193 18.088 1.00 58.38 87 ASP A C 1
ATOM 658 O O . ASP A 1 87 ? -13.664 21.083 18.699 1.00 58.38 87 ASP A O 1
ATOM 662 N N . ARG A 1 88 ? -13.652 19.008 17.861 1.00 55.47 88 ARG A N 1
ATOM 663 C CA . ARG A 1 88 ? -15.048 18.713 18.229 1.00 55.4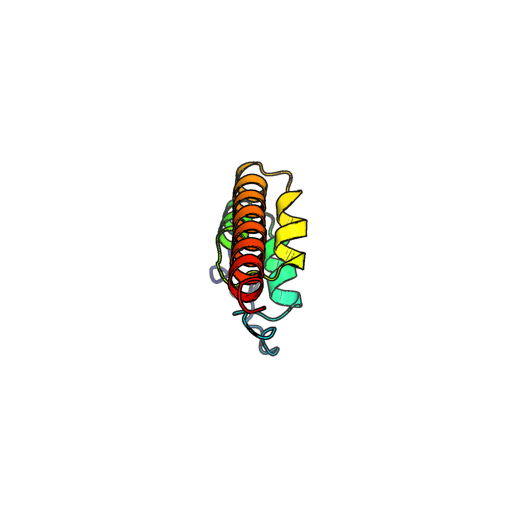7 88 ARG A CA 1
ATOM 664 C C . ARG A 1 88 ? -15.250 18.496 19.733 1.00 55.47 88 ARG A C 1
ATOM 666 O O . ARG A 1 88 ? -16.377 18.631 20.201 1.00 55.47 88 ARG A O 1
ATOM 673 N N . TRP A 1 89 ? -14.198 18.160 20.481 1.00 57.16 89 TRP A N 1
ATOM 674 C CA . TRP A 1 89 ? -14.270 17.895 21.927 1.00 57.16 89 TRP A CA 1
ATOM 675 C C . TRP A 1 89 ? -13.859 19.111 22.780 1.00 57.16 89 TRP A C 1
ATOM 677 O O . TRP A 1 89 ? -14.169 19.178 23.965 1.00 57.16 89 TRP A O 1
ATOM 687 N N . GLY A 1 90 ? -13.213 20.120 22.186 1.00 54.03 90 GLY A N 1
ATOM 688 C CA . GLY A 1 90 ? -12.756 21.328 22.889 1.00 54.03 90 GLY A CA 1
ATOM 689 C C . GLY A 1 90 ? -13.834 22.372 23.220 1.00 54.03 90 GLY A C 1
ATOM 690 O O . GLY A 1 90 ? -13.498 23.425 23.752 1.00 54.03 90 GLY A O 1
ATOM 691 N N . SER A 1 91 ? -15.110 22.122 22.900 1.00 57.38 91 SER A N 1
ATOM 692 C CA . SER A 1 91 ? -16.210 23.094 23.078 1.00 57.38 91 SER A CA 1
ATOM 693 C C . SER A 1 91 ? -17.143 22.805 24.265 1.00 57.38 91 SER A C 1
ATOM 695 O O . SER A 1 91 ? -18.148 23.493 24.424 1.00 57.38 91 SER A O 1
ATOM 697 N N . GLU A 1 92 ? -16.842 21.809 25.103 1.00 53.34 92 GLU A N 1
ATOM 6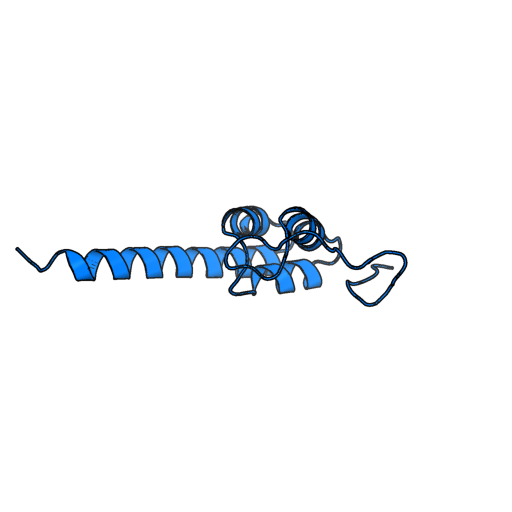98 C CA . GLU A 1 92 ? -17.640 21.476 26.293 1.00 53.34 92 GLU A CA 1
ATOM 699 C C . GLU A 1 92 ? -16.943 21.918 27.593 1.00 53.34 92 GLU A C 1
ATOM 701 O O . GLU A 1 92 ? -16.620 21.081 28.432 1.00 53.34 92 GLU A O 1
ATOM 706 N N . HIS A 1 93 ? -16.717 23.226 27.782 1.00 49.28 93 HIS A N 1
ATOM 707 C CA . HIS A 1 93 ? -16.360 23.824 29.081 1.00 49.28 93 HIS A CA 1
ATOM 708 C C . HIS A 1 93 ? -17.052 25.172 29.298 1.00 49.28 93 HIS A C 1
ATOM 710 O O . HIS A 1 93 ? -16.967 26.036 28.397 1.00 49.28 93 HIS A O 1
#

Solvent-accessible surface area (backbone atoms only — not comparable to full-atom values): 5552 Å² total; per-residue (Å²): 136,84,80,50,86,78,76,31,71,88,84,36,66,90,79,87,67,71,47,41,91,84,31,92,45,24,71,68,57,49,51,54,46,64,66,38,89,52,59,69,54,24,28,58,48,35,67,44,91,50,58,53,69,72,60,34,56,57,34,40,69,39,89,51,60,71,24,14,49,40,12,43,58,48,51,54,49,55,55,52,55,52,55,60,57,55,64,72,65,74,75,83,124

Secondary structure (DSSP, 8-state):
----TTT-TTT-PPP-SPPPTTSSS-HHHHHHHHT-SSHHHHHHHHT-TT--HHHHHHHHT-SSHHHHHHHHHHHHHHHHHHHHHHHTTTT--